Protein AF-A0A5B8W548-F1 (afdb_monomer_lite)

Foldseek 3Di:
DPDPDDPPFDWDWDDPDPDPFQKIFTATPNRGQAIWGQDPNAIDGPDGPPPPQDSVNRRVVVVVVVVVVVVVVVVVVD

Secondary structure (DSSP, 8-state):
---TT-----EEEE--TT--S-EEEEEETTEEEEEEEEETTEEEEEEESSS-S-HHHHHHHHHHHHHHHHHHHHHTT-

Sequence (78 aa):
MAPVGDDLIKVEVGVPSGMEGNTYYVTIDSYCYGSIIKRNGEWVRLHINNGELTIDDVQALGERIDEALELKSNERRK

Radius of gyration: 14.3 Å; chains: 1; bounding box: 33×44×35 Å

Structure (mmCIF, N/CA/C/O backbone):
data_AF-A0A5B8W548-F1
#
_entry.id   AF-A0A5B8W548-F1
#
loop_
_atom_site.group_PDB
_atom_site.id
_atom_site.type_symbol
_atom_site.label_atom_id
_atom_site.label_alt_id
_atom_site.label_comp_id
_atom_site.label_asym_id
_atom_site.label_entity_id
_atom_site.label_seq_id
_atom_site.pdbx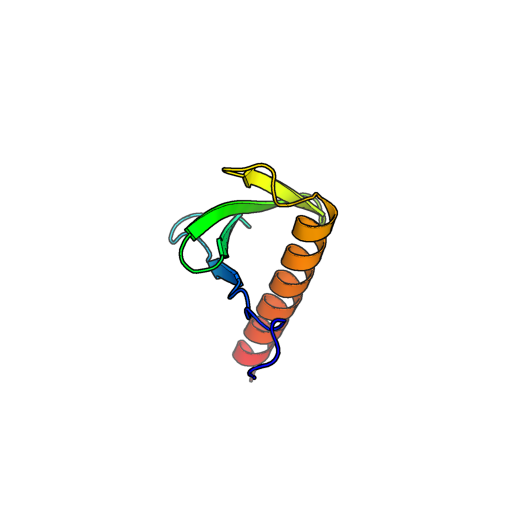_PDB_ins_code
_atom_site.Cartn_x
_atom_site.Cartn_y
_atom_site.Cartn_z
_atom_site.occupancy
_atom_site.B_iso_or_equiv
_atom_site.auth_seq_id
_atom_site.auth_comp_id
_atom_site.auth_asym_id
_atom_site.auth_atom_id
_atom_site.pdbx_PDB_model_num
ATOM 1 N N . MET A 1 1 ? -7.594 -30.832 -19.317 1.00 39.53 1 MET A N 1
ATOM 2 C CA . MET A 1 1 ? -6.840 -29.642 -19.753 1.00 39.53 1 MET A CA 1
ATOM 3 C C . MET A 1 1 ? -7.354 -28.504 -18.887 1.00 39.53 1 MET A C 1
ATOM 5 O O . MET A 1 1 ? -8.479 -28.076 -19.096 1.00 39.53 1 MET A O 1
ATOM 9 N N . ALA A 1 2 ? -6.655 -28.186 -17.794 1.00 40.41 2 ALA A N 1
ATOM 10 C CA . ALA A 1 2 ? -7.069 -27.096 -16.909 1.00 40.41 2 ALA A CA 1
ATOM 11 C C . ALA A 1 2 ? -6.901 -25.765 -17.664 1.00 40.41 2 ALA A C 1
ATOM 13 O O . ALA A 1 2 ? -5.948 -25.663 -18.444 1.00 40.41 2 ALA A O 1
ATOM 14 N N . PRO A 1 3 ? -7.812 -24.790 -17.507 1.00 50.94 3 PRO A N 1
ATOM 15 C CA . PRO A 1 3 ? -7.633 -23.481 -18.112 1.00 50.94 3 PRO A CA 1
ATOM 16 C C . PRO A 1 3 ? -6.347 -22.859 -17.555 1.00 50.94 3 PRO A C 1
ATOM 18 O O . PRO A 1 3 ? -6.223 -22.606 -16.362 1.00 50.94 3 PRO A O 1
ATOM 21 N N . VAL A 1 4 ? -5.364 -22.682 -18.436 1.00 52.66 4 VAL A N 1
ATOM 22 C CA . VAL A 1 4 ? -4.211 -21.809 -18.208 1.00 52.66 4 VAL A CA 1
ATOM 23 C C . VAL A 1 4 ? -4.778 -20.395 -18.186 1.00 52.66 4 VAL A C 1
ATOM 25 O O . VAL A 1 4 ? -5.221 -19.919 -19.230 1.00 52.66 4 VAL A O 1
ATOM 28 N N . GLY A 1 5 ? -4.843 -19.752 -17.022 1.00 48.78 5 GLY A N 1
ATOM 29 C CA . GLY A 1 5 ? -5.341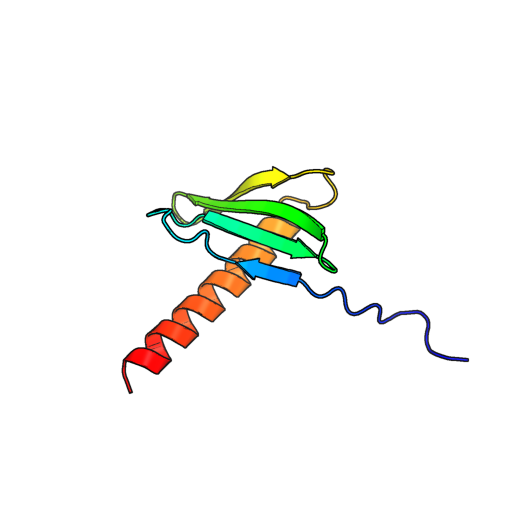 -18.375 -16.964 1.00 48.78 5 GLY A CA 1
ATOM 30 C C . GLY A 1 5 ? -5.691 -17.804 -15.596 1.00 48.78 5 GLY A C 1
ATOM 31 O O . GLY A 1 5 ? -5.777 -16.589 -15.494 1.00 48.78 5 GLY A O 1
ATOM 32 N N . ASP A 1 6 ? -5.834 -18.623 -14.556 1.00 48.53 6 ASP A N 1
ATOM 33 C CA . ASP A 1 6 ? -6.149 -18.144 -13.203 1.00 48.53 6 ASP A CA 1
ATOM 34 C C . ASP A 1 6 ? -5.040 -18.538 -12.225 1.00 48.53 6 ASP A C 1
ATOM 36 O O . ASP A 1 6 ? -5.272 -19.239 -11.239 1.00 48.53 6 ASP A O 1
ATOM 40 N N . ASP A 1 7 ? -3.810 -18.092 -12.482 1.00 52.88 7 ASP A N 1
ATOM 41 C CA . ASP A 1 7 ? -2.894 -17.913 -11.358 1.00 52.88 7 ASP A CA 1
ATOM 42 C C . ASP A 1 7 ? -3.447 -16.725 -10.568 1.00 52.88 7 ASP A C 1
ATOM 44 O O . ASP A 1 7 ? -3.251 -15.560 -10.917 1.00 52.88 7 ASP A O 1
ATOM 48 N N . LEU A 1 8 ? -4.276 -17.032 -9.568 1.00 54.72 8 LEU A N 1
ATOM 49 C CA . LEU A 1 8 ? -4.777 -16.058 -8.612 1.00 54.72 8 LEU A CA 1
ATOM 50 C C . LEU A 1 8 ? -3.579 -15.555 -7.821 1.00 54.72 8 LEU A 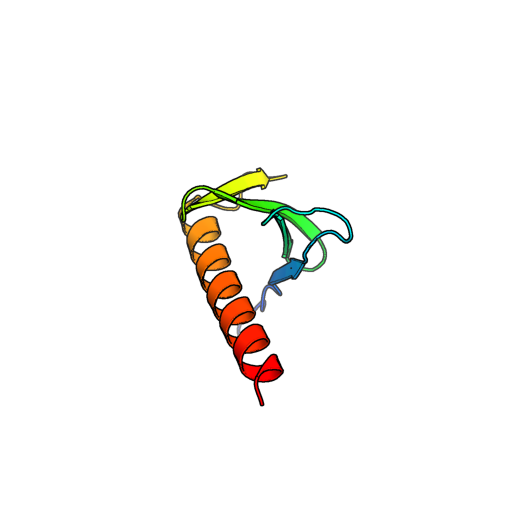C 1
ATOM 52 O O . LEU A 1 8 ? -3.229 -16.088 -6.770 1.00 54.72 8 LEU A O 1
ATOM 56 N N . ILE A 1 9 ? -2.952 -14.517 -8.355 1.00 62.03 9 ILE A N 1
ATOM 57 C CA . ILE A 1 9 ? -1.859 -13.838 -7.699 1.00 62.03 9 ILE A CA 1
ATOM 58 C C . ILE A 1 9 ? -2.420 -13.227 -6.412 1.00 62.03 9 ILE A C 1
ATOM 60 O O . ILE A 1 9 ? -3.165 -12.242 -6.421 1.00 62.03 9 ILE A O 1
ATOM 64 N N . LYS A 1 10 ? -2.091 -13.850 -5.280 1.00 67.38 10 LYS A N 1
ATOM 65 C CA . LYS A 1 10 ? -2.522 -13.374 -3.972 1.00 67.38 10 LYS A CA 1
ATOM 66 C C . LYS A 1 10 ? -1.703 -12.138 -3.623 1.00 67.38 10 LYS A C 1
ATOM 68 O O . LYS A 1 10 ? -0.507 -12.246 -3.355 1.00 67.38 10 LYS A O 1
ATOM 73 N N . VAL A 1 11 ? -2.360 -10.981 -3.619 1.00 67.12 11 VAL A N 1
ATOM 74 C CA . VAL A 1 11 ? -1.770 -9.729 -3.145 1.00 67.12 11 VAL A CA 1
ATOM 75 C C . VAL A 1 11 ? -2.186 -9.495 -1.698 1.00 67.12 11 VAL A C 1
ATOM 77 O O . VAL A 1 11 ? -3.367 -9.345 -1.390 1.00 67.12 11 VAL A O 1
ATOM 80 N N . GLU A 1 12 ? -1.210 -9.475 -0.802 1.00 73.56 12 GLU A N 1
ATOM 81 C CA . GLU A 1 12 ? -1.388 -9.194 0.615 1.00 73.56 12 GLU A CA 1
ATOM 82 C C . GLU A 1 12 ? -0.796 -7.833 0.937 1.00 73.56 12 GLU A C 1
ATOM 84 O O . GLU A 1 12 ? 0.381 -7.568 0.676 1.00 73.56 12 GLU A O 1
ATOM 89 N N . VAL A 1 13 ? -1.627 -6.982 1.534 1.00 71.50 13 VAL A N 1
ATOM 90 C CA . VAL A 1 13 ? -1.206 -5.671 1.999 1.00 71.50 13 VAL A CA 1
ATOM 91 C C . VAL A 1 13 ? -1.147 -5.653 3.523 1.00 71.50 13 VAL A C 1
ATOM 93 O O . VAL A 1 13 ? -2.159 -5.861 4.193 1.00 71.50 13 VAL A O 1
ATOM 96 N N . GLY A 1 14 ? 0.040 -5.394 4.076 1.00 69.88 14 GLY A N 1
ATOM 97 C CA . GLY A 1 14 ? 0.276 -5.357 5.522 1.00 69.88 14 GLY A CA 1
ATOM 98 C C . GLY A 1 14 ? 0.766 -3.998 6.013 1.00 69.88 14 GLY A C 1
ATOM 99 O O . GLY A 1 14 ? 1.556 -3.345 5.337 1.00 69.88 14 GLY A O 1
ATOM 100 N N . VAL A 1 15 ? 0.344 -3.588 7.211 1.00 69.44 15 VAL A N 1
ATOM 101 C CA . VAL A 1 15 ? 0.894 -2.404 7.892 1.00 69.44 15 VAL A CA 1
ATOM 102 C C . VAL A 1 15 ? 2.055 -2.849 8.792 1.00 69.44 15 VAL A C 1
ATOM 104 O O . VAL A 1 15 ? 1.853 -3.748 9.612 1.00 69.44 15 VAL A O 1
ATOM 107 N N . PRO A 1 16 ? 3.258 -2.257 8.679 1.00 65.62 16 PRO A N 1
ATOM 108 C CA . PRO A 1 16 ? 4.339 -2.491 9.628 1.00 65.62 16 PRO A CA 1
ATOM 109 C C . PRO A 1 16 ? 3.899 -2.138 11.052 1.00 65.62 16 PRO A C 1
ATOM 111 O O . PRO A 1 16 ? 3.541 -0.993 11.337 1.00 65.62 16 PRO A O 1
ATOM 114 N N . SER A 1 17 ? 3.989 -3.099 11.972 1.00 56.56 17 SER A N 1
ATOM 115 C CA . SER A 1 17 ? 3.810 -2.840 13.401 1.00 56.56 17 SER A CA 1
ATOM 116 C C . SER A 1 17 ? 4.835 -1.804 13.875 1.00 56.56 17 SER A C 1
ATOM 118 O O . SER A 1 17 ? 6.035 -2.069 13.862 1.00 56.56 17 SER A O 1
ATOM 120 N N . GLY A 1 18 ? 4.365 -0.626 14.295 1.00 56.69 18 GLY A N 1
ATOM 121 C CA . GLY A 1 18 ? 5.208 0.447 14.836 1.00 56.69 18 GLY A CA 1
ATOM 122 C C . GLY A 1 18 ? 5.538 1.591 13.872 1.00 56.69 18 GLY A C 1
ATOM 123 O O . GLY A 1 18 ? 6.208 2.532 14.287 1.00 56.69 18 GLY A O 1
ATOM 124 N N . MET A 1 19 ? 5.059 1.568 12.622 1.00 56.28 19 MET A N 1
ATOM 125 C CA . MET A 1 19 ? 5.053 2.778 11.793 1.00 56.28 19 MET A CA 1
ATOM 126 C C . MET A 1 19 ? 3.768 3.570 12.046 1.00 56.28 19 MET A C 1
ATOM 128 O O . MET A 1 19 ? 2.683 3.131 11.681 1.00 56.28 19 MET A O 1
ATOM 132 N N . GLU A 1 20 ? 3.892 4.778 12.597 1.00 54.91 20 GLU A N 1
ATOM 133 C CA . GLU A 1 20 ? 2.801 5.768 12.702 1.00 54.91 20 GLU A CA 1
ATOM 134 C C . GLU A 1 20 ? 2.414 6.390 11.342 1.00 54.91 20 GLU A C 1
ATOM 136 O O . GLU A 1 20 ? 1.859 7.483 11.262 1.00 54.91 20 GLU A O 1
ATOM 141 N N . GLY A 1 21 ? 2.728 5.717 10.239 1.00 59.62 21 GLY A N 1
ATOM 142 C CA . GLY A 1 21 ? 2.574 6.237 8.891 1.00 59.62 21 GLY A CA 1
ATOM 143 C C . GLY A 1 21 ? 1.740 5.300 8.042 1.00 59.62 21 GLY A C 1
ATOM 144 O O . GLY A 1 21 ? 1.789 4.088 8.224 1.00 59.62 21 GLY A O 1
ATOM 145 N N . ASN A 1 22 ? 1.014 5.882 7.089 1.00 72.94 22 ASN A N 1
ATOM 146 C CA . ASN A 1 22 ? 0.195 5.220 6.072 1.00 72.94 22 ASN A CA 1
ATOM 147 C C . ASN A 1 22 ? 1.026 4.361 5.093 1.00 72.94 22 ASN A C 1
ATOM 149 O O . ASN A 1 22 ? 0.817 4.457 3.887 1.00 72.94 22 ASN A O 1
ATOM 153 N N . THR A 1 23 ? 2.003 3.595 5.580 1.00 80.38 23 THR A N 1
ATOM 154 C CA . THR A 1 23 ? 2.900 2.731 4.814 1.00 80.38 23 THR A CA 1
ATOM 155 C C . THR A 1 23 ? 2.353 1.315 4.816 1.00 80.38 23 THR A C 1
ATOM 157 O O . THR A 1 23 ? 1.991 0.776 5.859 1.00 80.38 23 THR A O 1
ATOM 160 N N . TYR A 1 24 ? 2.351 0.698 3.646 1.00 83.19 24 TYR A N 1
ATOM 161 C CA . TYR A 1 24 ? 1.758 -0.601 3.407 1.00 83.19 24 TYR A CA 1
ATOM 162 C C . TYR A 1 24 ? 2.722 -1.448 2.580 1.00 83.19 24 TYR A C 1
ATOM 164 O O . TYR A 1 24 ? 3.182 -1.013 1.525 1.00 83.19 24 TYR A O 1
ATOM 172 N N . TYR A 1 25 ? 3.058 -2.643 3.062 1.00 83.12 25 TYR A N 1
ATOM 173 C CA . TYR A 1 25 ? 3.855 -3.612 2.313 1.00 83.12 25 TYR A CA 1
ATOM 174 C C . TYR A 1 25 ? 2.976 -4.343 1.320 1.00 83.12 25 TYR A C 1
ATOM 176 O O . TYR A 1 25 ? 1.920 -4.837 1.700 1.00 83.12 25 TYR A O 1
ATOM 184 N N . VAL A 1 26 ? 3.437 -4.441 0.080 1.00 80.50 26 VAL A N 1
ATOM 185 C CA . VAL A 1 26 ? 2.787 -5.201 -0.982 1.00 80.50 26 VAL A CA 1
ATOM 186 C C . VAL A 1 26 ? 3.529 -6.521 -1.122 1.00 80.50 26 VAL A C 1
ATOM 188 O O . VAL A 1 26 ? 4.695 -6.560 -1.526 1.00 80.50 26 VAL A O 1
ATOM 191 N N . THR A 1 27 ? 2.840 -7.596 -0.762 1.00 80.62 27 THR A N 1
ATOM 192 C CA . THR A 1 27 ? 3.332 -8.965 -0.887 1.00 80.62 27 THR A CA 1
ATOM 193 C C . THR A 1 27 ? 2.525 -9.653 -1.971 1.00 80.62 27 THR A C 1
ATOM 195 O O . THR A 1 27 ? 1.303 -9.600 -1.938 1.00 80.62 27 THR A O 1
ATOM 198 N N . ILE A 1 28 ? 3.183 -10.274 -2.935 1.00 77.25 28 ILE A N 1
ATOM 199 C CA . ILE A 1 28 ? 2.544 -10.931 -4.071 1.00 77.25 28 ILE A CA 1
ATOM 200 C C . ILE A 1 28 ? 3.098 -12.348 -4.114 1.00 77.25 28 ILE A C 1
ATOM 202 O O . ILE A 1 28 ? 4.313 -12.517 -4.149 1.00 77.25 28 ILE A O 1
ATOM 206 N N . ASP A 1 29 ? 2.230 -13.355 -4.037 1.00 75.62 29 ASP A N 1
ATOM 207 C CA . ASP A 1 29 ? 2.642 -14.769 -4.005 1.00 75.62 29 ASP A CA 1
ATOM 208 C C . ASP A 1 29 ? 3.693 -15.074 -2.912 1.00 75.62 29 ASP A C 1
ATOM 210 O O . ASP A 1 29 ? 4.662 -15.797 -3.102 1.00 75.62 29 ASP A O 1
ATOM 214 N N . SER A 1 30 ? 3.532 -14.477 -1.727 1.00 70.88 30 SER A N 1
ATOM 215 C CA . SER A 1 30 ? 4.495 -14.557 -0.607 1.00 70.88 30 SER A CA 1
ATOM 216 C C . SER A 1 30 ? 5.842 -13.843 -0.825 1.00 70.88 30 SER A C 1
ATOM 218 O O . SER A 1 30 ? 6.680 -13.845 0.079 1.00 70.88 30 SER A O 1
ATOM 220 N N . TYR A 1 31 ? 6.051 -13.172 -1.960 1.00 73.88 31 TYR A N 1
ATOM 221 C CA . TYR A 1 31 ? 7.228 -12.341 -2.212 1.00 73.88 31 TYR A CA 1
ATOM 222 C C . TYR A 1 31 ? 6.957 -10.876 -1.872 1.00 73.88 31 TYR A C 1
ATOM 224 O O . TYR A 1 31 ? 5.949 -10.300 -2.274 1.00 73.88 31 TYR A O 1
ATOM 232 N N . CYS A 1 32 ? 7.871 -10.239 -1.134 1.00 74.31 32 CYS A N 1
ATOM 233 C CA . CYS A 1 32 ? 7.783 -8.809 -0.838 1.00 74.31 32 CYS A CA 1
ATOM 234 C C . CYS A 1 32 ? 8.194 -7.996 -2.074 1.00 74.31 32 CYS A C 1
ATOM 236 O O . CYS A 1 32 ? 9.384 -7.829 -2.362 1.00 74.31 32 CYS A O 1
ATOM 238 N N . TYR A 1 33 ? 7.198 -7.488 -2.800 1.00 78.81 33 TYR A N 1
ATOM 239 C CA . TYR A 1 33 ? 7.413 -6.672 -3.995 1.00 78.81 33 TYR A CA 1
ATOM 240 C C . TYR A 1 33 ? 7.803 -5.246 -3.643 1.00 78.81 33 TYR A C 1
ATOM 242 O O . TYR A 1 33 ? 8.544 -4.608 -4.393 1.00 78.81 33 TYR A O 1
ATOM 250 N N . GLY A 1 34 ? 7.327 -4.734 -2.509 1.00 83.31 34 GLY A N 1
ATOM 251 C CA . GLY A 1 34 ? 7.628 -3.370 -2.133 1.00 83.31 34 GLY A CA 1
ATOM 252 C C . GLY A 1 34 ? 6.777 -2.802 -1.016 1.00 83.31 34 GLY A C 1
ATOM 253 O O . GLY A 1 34 ? 6.080 -3.511 -0.294 1.00 83.31 34 GLY A O 1
ATOM 254 N N . SER A 1 35 ? 6.837 -1.483 -0.896 1.00 84.50 35 SER A N 1
ATOM 255 C CA . SER A 1 35 ? 5.979 -0.702 -0.022 1.00 84.50 35 SER A CA 1
ATOM 256 C C . SER A 1 35 ? 5.413 0.512 -0.743 1.00 84.50 35 SER A C 1
ATOM 258 O O . SER A 1 35 ? 6.089 1.176 -1.538 1.00 84.50 35 SER A O 1
ATOM 260 N N . ILE A 1 36 ? 4.155 0.801 -0.439 1.00 85.88 36 ILE A N 1
ATOM 261 C CA . ILE A 1 36 ? 3.423 1.969 -0.911 1.00 85.88 36 ILE A CA 1
ATOM 262 C C . ILE A 1 36 ? 2.982 2.798 0.289 1.00 85.88 36 ILE A C 1
ATOM 264 O O . ILE A 1 36 ? 2.817 2.283 1.394 1.00 85.88 36 ILE A O 1
ATOM 268 N N . ILE A 1 37 ? 2.831 4.099 0.091 1.00 86.62 37 ILE A N 1
ATOM 269 C CA . ILE A 1 37 ? 2.415 5.030 1.134 1.00 86.62 37 ILE A CA 1
ATOM 270 C C . ILE A 1 37 ? 1.404 6.019 0.576 1.00 86.62 37 ILE A C 1
ATOM 272 O O . ILE A 1 37 ? 1.563 6.505 -0.542 1.00 86.62 37 ILE A O 1
ATOM 276 N N . LYS A 1 38 ? 0.388 6.362 1.370 1.00 83.88 38 LYS A N 1
ATOM 277 C CA . LYS A 1 38 ? -0.536 7.446 1.026 1.00 83.88 38 LYS A CA 1
ATOM 278 C C . LYS A 1 38 ? 0.050 8.794 1.451 1.00 83.88 38 LYS A C 1
ATOM 280 O O . LYS A 1 38 ? 0.241 9.046 2.644 1.00 83.88 38 LYS A O 1
ATOM 285 N N . ARG A 1 39 ? 0.330 9.676 0.488 1.00 80.88 39 ARG A N 1
ATOM 286 C CA . ARG A 1 39 ? 0.816 11.050 0.704 1.00 80.88 39 ARG A CA 1
ATOM 287 C C . ARG A 1 39 ? -0.101 12.043 -0.001 1.00 80.88 39 ARG A C 1
ATOM 289 O O . ARG A 1 39 ? -0.339 11.914 -1.190 1.00 80.88 39 ARG A O 1
ATOM 296 N N . ASN A 1 40 ? -0.589 13.054 0.723 1.00 81.56 40 ASN A N 1
ATOM 297 C CA . ASN A 1 40 ? -1.487 14.088 0.180 1.00 81.56 40 ASN A CA 1
ATOM 298 C C . ASN A 1 40 ? -2.743 13.550 -0.538 1.00 81.56 40 ASN A C 1
ATOM 300 O O . ASN A 1 40 ? -3.286 14.209 -1.414 1.00 81.56 40 ASN A O 1
ATOM 304 N N . GLY A 1 41 ? -3.232 12.372 -0.144 1.00 81.31 41 GLY A N 1
ATOM 305 C CA . GLY A 1 41 ? -4.390 11.742 -0.782 1.00 81.31 41 GLY A CA 1
ATOM 306 C C . GLY A 1 41 ? -4.041 10.819 -1.949 1.00 81.31 41 GLY A C 1
ATOM 307 O O . GLY A 1 41 ? -4.915 10.082 -2.382 1.00 81.31 41 GLY A O 1
ATOM 308 N N . GLU A 1 42 ? -2.783 10.783 -2.388 1.00 85.00 42 GLU A N 1
ATOM 309 C CA . GLU A 1 42 ? -2.324 9.935 -3.488 1.00 85.00 42 GLU A CA 1
ATOM 310 C C . GLU A 1 42 ? -1.457 8.782 -2.981 1.00 85.00 42 GLU A C 1
ATOM 312 O O . GLU A 1 42 ? -0.659 8.929 -2.047 1.00 85.00 42 GLU A O 1
ATOM 317 N N . TRP A 1 43 ? -1.591 7.625 -3.622 1.00 87.00 43 TRP A N 1
ATOM 318 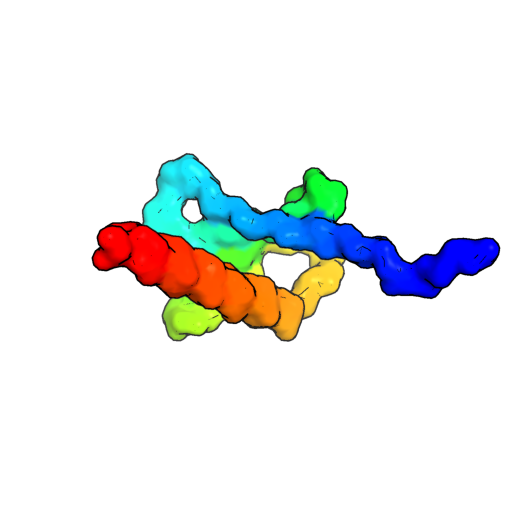C CA . TRP A 1 43 ? -0.768 6.460 -3.336 1.00 87.00 43 TRP A CA 1
ATOM 319 C C . TRP A 1 43 ? 0.539 6.515 -4.116 1.00 87.00 43 TRP A C 1
ATOM 321 O O . TRP A 1 43 ? 0.567 6.564 -5.343 1.00 87.00 43 TRP A O 1
ATOM 331 N N . VAL A 1 44 ? 1.655 6.516 -3.393 1.00 85.06 44 VAL A N 1
ATOM 332 C CA . VAL A 1 44 ? 2.987 6.578 -3.991 1.00 85.06 44 VAL A CA 1
ATOM 333 C C . VAL A 1 44 ? 3.801 5.355 -3.612 1.00 85.06 44 VAL A C 1
ATOM 335 O O . VAL A 1 44 ? 3.747 4.857 -2.487 1.00 85.06 44 VAL A O 1
ATOM 338 N N . ARG A 1 45 ? 4.604 4.882 -4.561 1.00 85.69 45 ARG A N 1
ATOM 339 C CA . ARG A 1 45 ? 5.584 3.829 -4.306 1.00 85.69 45 ARG A CA 1
ATOM 340 C C . ARG A 1 45 ? 6.744 4.374 -3.481 1.00 85.69 45 ARG A C 1
ATOM 342 O O . ARG A 1 45 ? 7.347 5.379 -3.852 1.00 85.69 45 ARG A O 1
ATOM 349 N N . LEU A 1 46 ? 7.065 3.704 -2.381 1.00 77.88 46 LEU A N 1
ATOM 350 C CA . LEU A 1 46 ? 8.225 4.030 -1.555 1.00 77.88 46 LEU A CA 1
ATOM 351 C C . LEU A 1 46 ? 9.432 3.185 -1.974 1.00 77.88 46 LEU A C 1
ATOM 353 O O . LEU A 1 46 ? 10.524 3.709 -2.178 1.00 77.88 46 LEU A O 1
ATOM 357 N N . HIS A 1 47 ? 9.225 1.878 -2.132 1.00 74.62 47 HIS A N 1
ATOM 358 C CA . HIS A 1 47 ? 10.264 0.932 -2.523 1.00 74.62 47 HIS A CA 1
ATOM 359 C C . HIS A 1 47 ? 9.636 -0.176 -3.366 1.00 74.62 47 HIS A C 1
ATOM 361 O O . HIS A 1 47 ? 8.651 -0.754 -2.927 1.00 74.62 47 HIS A O 1
ATOM 367 N N . ILE A 1 48 ? 10.165 -0.466 -4.559 1.00 73.12 48 ILE A N 1
ATOM 368 C CA . ILE A 1 48 ? 9.712 -1.585 -5.402 1.00 73.12 48 ILE A CA 1
ATOM 369 C C . ILE A 1 48 ? 10.943 -2.367 -5.836 1.00 73.12 48 ILE A C 1
ATOM 371 O O . ILE A 1 48 ? 11.851 -1.788 -6.429 1.00 73.12 48 ILE A O 1
ATOM 375 N N . ASN A 1 49 ? 10.960 -3.666 -5.549 1.00 66.31 49 ASN A N 1
ATOM 376 C CA . ASN A 1 49 ? 12.126 -4.516 -5.774 1.00 66.31 49 ASN A CA 1
ATOM 377 C C . ASN A 1 49 ? 12.399 -4.806 -7.255 1.00 66.31 49 ASN A C 1
ATOM 379 O O . ASN A 1 49 ? 13.527 -5.139 -7.590 1.00 66.31 49 ASN A O 1
ATOM 383 N N . ASN A 1 50 ? 11.414 -4.652 -8.146 1.00 64.69 50 ASN A N 1
ATOM 384 C CA . ASN A 1 50 ? 11.548 -5.187 -9.503 1.00 64.69 50 ASN A CA 1
ATOM 385 C C . ASN A 1 50 ? 10.942 -4.338 -10.632 1.00 64.69 50 ASN A C 1
ATOM 387 O O . ASN A 1 50 ? 10.950 -4.758 -11.782 1.00 64.69 50 ASN A O 1
ATOM 391 N N . GLY A 1 51 ? 10.400 -3.150 -10.343 1.00 63.78 51 GLY A N 1
ATOM 392 C CA . GLY A 1 51 ? 9.794 -2.288 -11.373 1.00 63.78 51 GLY A CA 1
ATOM 393 C C . GLY A 1 51 ? 8.558 -2.867 -12.082 1.00 63.78 51 GLY A C 1
ATOM 394 O O . GLY A 1 51 ? 8.046 -2.225 -12.991 1.00 63.78 51 GLY A O 1
ATOM 395 N N . GLU A 1 52 ? 8.070 -4.037 -11.661 1.00 68.88 52 GLU A N 1
ATOM 396 C CA . GLU A 1 52 ? 6.915 -4.731 -12.251 1.00 68.88 52 GLU A CA 1
ATOM 397 C C . GLU A 1 52 ? 5.572 -4.067 -11.921 1.00 68.88 52 GLU A C 1
ATOM 399 O O . GLU A 1 52 ? 4.604 -4.250 -12.646 1.00 68.88 52 GLU A O 1
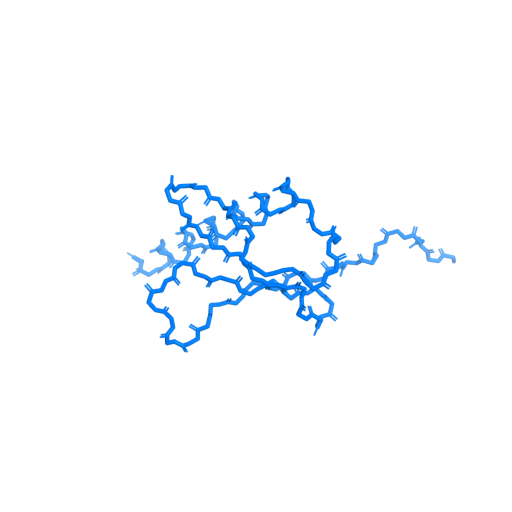ATOM 404 N N . LEU A 1 53 ? 5.517 -3.262 -10.857 1.00 73.50 53 LEU A N 1
ATOM 405 C CA . LEU A 1 53 ? 4.328 -2.502 -10.476 1.00 73.50 53 LEU A CA 1
ATOM 406 C C . LEU A 1 53 ? 4.392 -1.098 -11.083 1.00 73.50 53 LEU A C 1
ATOM 408 O O . LEU A 1 53 ? 5.266 -0.283 -10.743 1.00 73.50 53 LEU A O 1
ATOM 412 N N . THR A 1 54 ? 3.450 -0.813 -11.975 1.00 81.19 54 THR A N 1
ATOM 413 C CA . THR A 1 54 ? 3.271 0.517 -12.549 1.00 81.19 54 THR A CA 1
ATOM 414 C C . THR A 1 54 ? 2.623 1.463 -11.536 1.00 81.19 54 THR A C 1
ATOM 416 O O . THR A 1 54 ? 2.178 1.068 -10.459 1.00 81.19 54 THR A O 1
ATOM 419 N N . ILE A 1 55 ? 2.603 2.759 -11.855 1.00 81.75 55 ILE A N 1
ATOM 420 C CA . ILE A 1 55 ? 1.921 3.751 -11.011 1.00 81.75 55 ILE A CA 1
ATOM 421 C C . ILE A 1 55 ? 0.415 3.459 -10.956 1.00 81.75 55 ILE A C 1
ATOM 423 O O . ILE A 1 55 ? -0.182 3.639 -9.901 1.00 81.75 55 ILE A O 1
ATOM 427 N N . ASP A 1 56 ? -0.165 2.977 -12.056 1.00 84.88 56 ASP A N 1
ATOM 428 C CA . ASP A 1 56 ? -1.575 2.588 -12.132 1.00 84.88 56 ASP A CA 1
ATOM 429 C C . ASP A 1 56 ? -1.884 1.435 -11.163 1.00 84.88 56 ASP A C 1
ATOM 431 O O . ASP A 1 56 ? -2.776 1.555 -10.327 1.00 84.88 56 ASP A O 1
ATOM 435 N N . ASP A 1 57 ? -1.037 0.397 -11.150 1.00 83.06 57 ASP A N 1
ATOM 436 C CA . ASP A 1 57 ? -1.161 -0.721 -10.204 1.00 83.06 57 ASP A CA 1
ATOM 437 C C . ASP A 1 57 ? -1.084 -0.248 -8.745 1.00 83.06 57 ASP A C 1
ATOM 439 O O . ASP A 1 57 ? -1.829 -0.711 -7.882 1.00 83.06 57 ASP A O 1
ATOM 443 N N . VAL A 1 58 ? -0.186 0.698 -8.451 1.00 83.38 58 VAL A N 1
ATOM 444 C CA . VAL A 1 58 ? -0.035 1.274 -7.105 1.00 83.38 58 VAL A CA 1
ATOM 445 C C . VAL A 1 58 ? -1.284 2.048 -6.681 1.00 83.38 58 VAL A C 1
ATOM 447 O O . VAL A 1 58 ? -1.678 1.945 -5.518 1.00 83.38 58 VAL A O 1
ATOM 450 N N . GLN A 1 59 ? -1.912 2.796 -7.592 1.00 87.44 59 GLN A N 1
ATOM 451 C CA . GLN A 1 59 ? -3.168 3.498 -7.311 1.00 87.44 59 GLN A CA 1
ATOM 452 C C . GLN A 1 59 ? -4.303 2.504 -7.066 1.00 87.44 59 GLN A C 1
ATOM 454 O O . GLN A 1 59 ? -4.955 2.591 -6.029 1.00 87.44 59 GLN A O 1
ATOM 459 N N . ALA A 1 60 ? -4.460 1.499 -7.932 1.00 85.94 60 ALA A N 1
ATOM 460 C CA . ALA A 1 60 ? -5.492 0.474 -7.787 1.00 85.94 60 ALA A CA 1
ATOM 461 C C . ALA A 1 60 ? -5.347 -0.324 -6.477 1.00 85.94 60 ALA A C 1
ATOM 463 O O . ALA A 1 60 ? -6.330 -0.608 -5.790 1.00 85.94 60 ALA A O 1
ATOM 464 N N . LEU A 1 61 ? -4.115 -0.672 -6.085 1.00 83.31 61 LEU A N 1
ATOM 465 C CA . LEU A 1 61 ?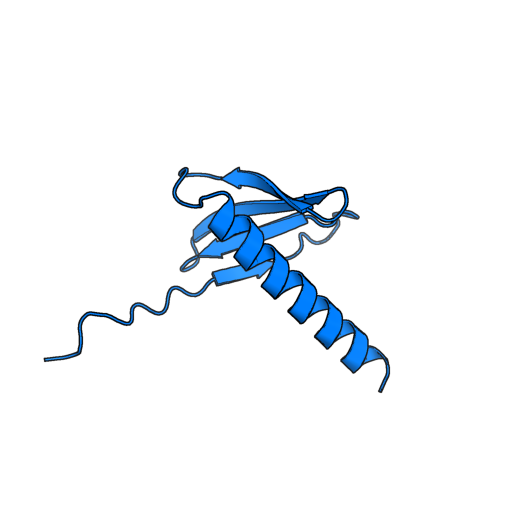 -3.843 -1.283 -4.780 1.00 83.31 61 LEU A CA 1
ATOM 466 C C . LEU A 1 61 ? -4.194 -0.336 -3.632 1.00 83.31 61 LEU A C 1
ATOM 468 O O . LEU A 1 61 ? -4.778 -0.764 -2.639 1.00 83.31 61 LEU A O 1
ATOM 472 N N . GLY A 1 62 ? -3.854 0.939 -3.783 1.00 85.94 62 GLY A N 1
ATOM 473 C CA . GLY A 1 62 ? -4.183 1.997 -2.845 1.00 85.94 62 GLY A CA 1
ATOM 474 C C . GLY A 1 62 ? -5.678 2.148 -2.578 1.00 85.94 62 GLY A C 1
ATOM 475 O O . GLY A 1 62 ? -6.098 2.161 -1.422 1.00 85.94 62 GLY A O 1
ATOM 476 N N . GLU A 1 63 ? -6.489 2.199 -3.632 1.00 87.12 63 GLU A N 1
ATOM 477 C CA . GLU A 1 63 ? -7.950 2.288 -3.527 1.00 87.12 63 GLU A CA 1
ATOM 478 C C . GLU A 1 63 ? -8.531 1.100 -2.751 1.00 87.12 63 GLU A C 1
ATOM 480 O O . GLU A 1 63 ? -9.308 1.289 -1.816 1.00 87.12 63 GLU A O 1
ATOM 485 N N . ARG A 1 64 ? -8.058 -0.121 -3.033 1.00 84.69 64 ARG A N 1
ATOM 486 C CA . ARG A 1 64 ? -8.495 -1.327 -2.306 1.00 84.69 64 ARG A CA 1
ATOM 487 C C . ARG A 1 64 ? -8.117 -1.294 -0.827 1.00 84.69 64 ARG A C 1
ATOM 489 O O . ARG A 1 64 ? -8.816 -1.874 0.005 1.00 84.69 64 ARG A O 1
ATOM 496 N N . ILE A 1 65 ? -7.003 -0.647 -0.484 1.00 82.00 65 ILE A N 1
ATOM 497 C CA . ILE A 1 65 ? -6.598 -0.448 0.910 1.00 82.00 65 ILE A CA 1
ATOM 498 C C . ILE A 1 65 ? -7.518 0.559 1.591 1.00 82.00 65 ILE A C 1
ATOM 500 O O . ILE A 1 65 ? -7.953 0.291 2.708 1.00 82.00 65 ILE A O 1
ATOM 504 N N . ASP A 1 66 ? -7.830 1.682 0.941 1.00 84.31 66 ASP A N 1
ATOM 505 C CA . ASP A 1 66 ? -8.804 2.651 1.454 1.00 84.31 66 ASP A CA 1
ATOM 506 C C . ASP A 1 66 ? -10.154 1.977 1.729 1.00 84.31 66 ASP A C 1
ATOM 508 O O . ASP A 1 66 ? -10.642 2.049 2.857 1.00 84.31 66 ASP A O 1
ATOM 512 N N . GLU A 1 67 ? -10.685 1.207 0.775 1.00 84.06 67 GLU A N 1
ATOM 513 C CA . GLU A 1 67 ? -11.925 0.442 0.961 1.00 84.06 67 GLU A CA 1
ATOM 514 C C . GLU A 1 67 ? -11.832 -0.520 2.158 1.00 84.06 67 GLU A C 1
ATOM 516 O O . GLU A 1 67 ? -12.727 -0.579 3.005 1.00 84.06 67 GLU A O 1
ATOM 521 N N . ALA A 1 68 ? -10.726 -1.261 2.283 1.00 80.19 68 ALA A N 1
ATOM 522 C CA . ALA A 1 68 ? -10.514 -2.183 3.398 1.00 80.19 68 ALA A CA 1
ATOM 523 C C . ALA A 1 68 ? -10.416 -1.465 4.760 1.00 80.19 68 ALA A C 1
ATOM 525 O O . ALA A 1 68 ? -10.853 -2.005 5.783 1.00 80.19 68 ALA A O 1
ATOM 526 N N . LEU A 1 69 ? -9.848 -0.257 4.802 1.00 78.44 69 LEU A N 1
ATOM 527 C CA . LEU A 1 69 ? -9.767 0.571 6.009 1.00 78.44 69 LEU A CA 1
ATOM 528 C C . LEU A 1 69 ? -11.123 1.177 6.379 1.00 78.44 69 LEU A C 1
ATOM 530 O O . LEU A 1 69 ? -11.458 1.233 7.569 1.00 78.44 69 LEU A O 1
ATOM 534 N N . GLU A 1 70 ? -11.905 1.605 5.390 1.00 80.75 70 GLU A N 1
ATOM 535 C CA . GLU A 1 70 ? -13.272 2.088 5.584 1.00 80.75 70 GLU A CA 1
ATOM 536 C C . GLU A 1 70 ? -14.173 0.975 6.126 1.00 80.75 70 GLU A C 1
ATOM 538 O O . GLU A 1 70 ? -14.866 1.177 7.128 1.00 80.75 70 GLU A O 1
ATOM 543 N N . LEU A 1 71 ? -14.085 -0.231 5.555 1.00 76.88 71 LEU A N 1
ATOM 544 C CA . LEU A 1 71 ? -14.807 -1.412 6.036 1.00 76.88 71 LEU A CA 1
ATOM 545 C C . LEU A 1 71 ? -14.453 -1.737 7.493 1.00 76.88 71 LEU A C 1
ATOM 547 O O . LEU A 1 71 ? -15.348 -1.809 8.337 1.00 76.88 71 LEU A O 1
ATOM 551 N N . LYS A 1 72 ? -13.157 -1.827 7.828 1.00 71.44 72 LYS A N 1
ATOM 552 C CA . LYS A 1 72 ? -12.710 -2.071 9.213 1.00 71.44 72 LYS A CA 1
ATOM 553 C C . LYS A 1 72 ? -13.160 -0.979 10.181 1.00 71.44 72 LYS A C 1
ATOM 555 O O . LYS A 1 72 ? -13.475 -1.259 11.338 1.00 71.44 72 LYS A O 1
ATOM 560 N N . SER A 1 73 ? -13.176 0.276 9.736 1.00 69.88 73 SER A N 1
ATOM 561 C CA . SER A 1 73 ? -13.643 1.395 10.557 1.00 69.88 73 SER A CA 1
ATOM 562 C C . SER A 1 73 ? -15.142 1.307 10.829 1.00 69.88 73 SER A C 1
ATOM 564 O O . SER A 1 73 ? -15.573 1.617 11.940 1.00 69.88 73 SER A O 1
ATOM 566 N N . ASN A 1 74 ? -15.926 0.850 9.852 1.00 71.56 74 ASN A N 1
ATOM 567 C CA . ASN A 1 74 ? -17.363 0.655 9.990 1.00 71.56 74 ASN A CA 1
ATOM 568 C C . ASN A 1 74 ? -17.703 -0.538 10.904 1.00 71.56 74 ASN A C 1
ATOM 570 O O . ASN A 1 74 ? -18.615 -0.442 11.723 1.00 71.56 74 ASN A O 1
ATOM 574 N N . GLU A 1 75 ? -16.926 -1.624 10.844 1.00 66.56 75 GLU A N 1
ATOM 575 C CA . GLU A 1 75 ? -17.075 -2.775 11.748 1.00 66.56 75 GLU A CA 1
ATOM 576 C C . GLU A 1 75 ? -16.790 -2.426 13.215 1.00 66.56 75 GLU A C 1
ATOM 578 O O . GLU A 1 75 ? -17.450 -2.948 14.107 1.00 66.56 75 GLU A O 1
ATOM 583 N N . ARG A 1 76 ? -15.865 -1.496 13.491 1.00 61.25 76 ARG A N 1
ATOM 584 C CA . ARG A 1 76 ? -15.583 -1.038 14.866 1.00 61.25 76 ARG A CA 1
ATOM 585 C C . ARG A 1 76 ? -16.633 -0.090 15.454 1.00 61.25 76 ARG A C 1
ATOM 587 O O . ARG A 1 76 ? -16.508 0.278 16.621 1.00 61.25 76 ARG A O 1
ATOM 594 N N . ARG A 1 77 ? -17.627 0.344 14.672 1.00 60.84 77 ARG A N 1
ATOM 595 C CA . ARG A 1 77 ? -18.711 1.229 15.139 1.00 60.84 77 ARG A CA 1
ATOM 596 C C . ARG A 1 77 ? -20.031 0.511 15.437 1.00 60.84 77 ARG A C 1
ATOM 598 O O . ARG A 1 77 ? -20.981 1.189 15.827 1.00 60.84 77 ARG A O 1
ATOM 605 N N . LYS A 1 78 ? -20.112 -0.803 15.231 1.00 50.59 78 LYS A N 1
ATOM 606 C CA . LYS A 1 78 ? -21.315 -1.607 15.475 1.00 50.59 78 LYS A CA 1
ATOM 607 C C . LYS A 1 78 ? -21.188 -2.397 16.772 1.00 50.59 78 LYS A C 1
ATOM 609 O O . LYS A 1 78 ? -22.233 -2.557 17.436 1.00 50.59 78 LYS A O 1
#

pLDDT: mean 72.71, std 12.22, range [39.53, 87.44]

Organism: NCBI:txid862126